Protein AF-A0A9Q3CQN3-F1 (afdb_monomer)

InterPro domains:
  IPR041588 Integrase zinc-binding domain [PF17921] (78-135)
  IPR052160 Gypsy Retrotransposon Integrase-like [PTHR47266] (70-149)

Structure (mmCIF, N/CA/C/O backbone):
data_AF-A0A9Q3CQN3-F1
#
_entry.id   AF-A0A9Q3CQN3-F1
#
loop_
_atom_site.group_PDB
_atom_site.id
_atom_site.type_symbol
_atom_site.label_atom_id
_atom_site.label_alt_id
_atom_site.label_comp_id
_atom_site.label_asym_id
_atom_site.label_entity_id
_atom_site.label_seq_id
_atom_site.pdbx_PDB_ins_code
_atom_site.Cartn_x
_atom_site.Cartn_y
_atom_site.Cartn_z
_atom_site.occupancy
_atom_site.B_iso_or_equiv
_atom_site.auth_seq_id
_atom_site.auth_comp_id
_atom_site.auth_asym_id
_atom_site.auth_atom_id
_atom_site.pdbx_PDB_model_num
ATOM 1 N N . MET A 1 1 ? 31.060 27.898 22.778 1.00 37.72 1 MET A N 1
ATOM 2 C CA . MET A 1 1 ? 30.814 26.519 22.301 1.00 37.72 1 MET A CA 1
ATOM 3 C C . MET A 1 1 ? 29.366 26.209 22.622 1.00 37.72 1 MET A C 1
ATOM 5 O O . MET A 1 1 ? 29.050 26.026 23.788 1.00 37.72 1 MET A O 1
ATOM 9 N N . ASN A 1 2 ? 28.476 26.356 21.642 1.00 32.03 2 ASN A N 1
ATOM 10 C CA . ASN A 1 2 ? 27.035 26.433 21.866 1.00 32.03 2 ASN A CA 1
ATOM 11 C C . ASN A 1 2 ? 26.307 25.407 20.994 1.00 32.03 2 ASN A C 1
ATOM 13 O O . ASN A 1 2 ? 26.670 25.286 19.828 1.00 32.03 2 ASN A O 1
ATOM 17 N N . HIS A 1 3 ? 25.281 24.777 21.581 1.00 31.64 3 HIS A N 1
ATOM 18 C CA . HIS A 1 3 ? 24.216 23.974 20.963 1.00 31.64 3 HIS A CA 1
ATOM 19 C C . HIS A 1 3 ? 24.696 22.765 20.117 1.00 31.64 3 HIS A C 1
ATOM 21 O O . HIS A 1 3 ? 25.446 22.903 19.169 1.00 31.64 3 HIS A O 1
ATOM 27 N N . GLN A 1 4 ? 24.288 21.517 20.344 1.00 35.09 4 GLN A N 1
ATOM 28 C CA . GLN A 1 4 ? 22.949 21.030 20.662 1.00 35.09 4 GLN A CA 1
ATOM 29 C C . GLN A 1 4 ? 23.055 19.680 21.393 1.00 35.09 4 GLN A C 1
ATOM 31 O O . GLN A 1 4 ? 23.657 18.731 20.894 1.00 35.09 4 GLN A O 1
ATOM 36 N N . GLN A 1 5 ? 22.430 19.587 22.564 1.00 36.00 5 GLN A N 1
ATOM 37 C CA . GLN A 1 5 ? 21.907 18.325 23.076 1.00 36.00 5 GLN A CA 1
ATOM 38 C C . GLN A 1 5 ? 20.483 18.127 22.532 1.00 36.00 5 GLN A C 1
ATOM 40 O O . GLN A 1 5 ? 19.799 19.092 22.192 1.00 36.00 5 GLN A O 1
ATOM 45 N N . ILE A 1 6 ? 20.023 16.878 22.634 1.00 37.03 6 ILE A N 1
ATOM 46 C CA . ILE A 1 6 ? 18.627 16.417 22.601 1.00 37.03 6 ILE A CA 1
ATOM 47 C C . ILE A 1 6 ? 18.106 16.011 21.212 1.00 37.03 6 ILE A C 1
ATOM 49 O O . ILE A 1 6 ? 17.284 16.679 20.600 1.00 37.03 6 ILE A O 1
ATOM 53 N N . ILE A 1 7 ? 18.466 14.794 20.799 1.00 29.81 7 ILE A N 1
ATOM 54 C CA . ILE A 1 7 ? 17.477 13.884 20.210 1.00 29.81 7 ILE A CA 1
ATOM 55 C C . ILE A 1 7 ? 17.470 12.653 21.111 1.00 29.81 7 ILE A C 1
ATOM 57 O O . ILE A 1 7 ? 18.452 11.909 21.172 1.00 29.81 7 ILE A O 1
ATOM 61 N N . LYS A 1 8 ? 16.400 12.502 21.899 1.00 31.19 8 LYS A N 1
ATOM 62 C CA . LYS A 1 8 ? 16.195 11.325 22.747 1.00 31.19 8 LYS A CA 1
ATOM 63 C C . LYS A 1 8 ? 16.151 10.092 21.844 1.00 31.19 8 LYS A C 1
ATOM 65 O O . LYS A 1 8 ? 15.406 10.049 20.872 1.00 31.19 8 LYS A O 1
ATOM 70 N N . LYS A 1 9 ? 17.008 9.132 22.182 1.00 33.44 9 LYS A N 1
ATOM 71 C CA . LYS A 1 9 ? 17.310 7.884 21.473 1.00 33.44 9 LYS A CA 1
ATOM 72 C C . LYS A 1 9 ? 16.230 6.806 21.613 1.00 33.44 9 LYS A C 1
ATOM 74 O O . LYS A 1 9 ? 16.431 5.707 21.109 1.00 33.44 9 LYS A O 1
ATOM 79 N N . ASP A 1 10 ? 15.096 7.123 22.226 1.00 34.28 10 ASP A N 1
ATOM 80 C CA . ASP A 1 10 ? 14.091 6.137 22.591 1.00 34.28 10 ASP A CA 1
ATOM 81 C C . ASP A 1 10 ? 12.755 6.452 21.906 1.00 34.28 10 ASP A C 1
ATOM 83 O O . ASP A 1 10 ? 12.204 7.542 22.039 1.00 34.28 10 ASP A O 1
ATOM 87 N N . GLU A 1 11 ? 12.260 5.449 21.177 1.00 29.80 11 GLU A N 1
ATOM 88 C CA . 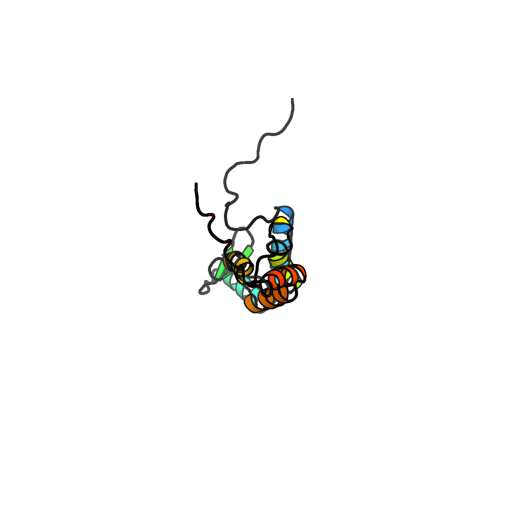GLU A 1 11 ? 10.872 5.275 20.719 1.00 29.80 11 GLU A CA 1
ATOM 89 C C . GLU A 1 11 ? 10.420 5.861 19.378 1.00 29.80 11 GLU A C 1
ATOM 91 O O . GLU A 1 11 ? 9.233 5.817 19.050 1.00 29.80 11 GLU A O 1
ATOM 96 N N . ILE A 1 12 ? 11.341 6.197 18.476 1.00 37.00 12 ILE A N 1
ATOM 97 C CA . ILE A 1 12 ? 11.030 5.893 17.073 1.00 37.00 12 ILE A CA 1
ATOM 98 C C . ILE A 1 12 ? 11.094 4.370 16.993 1.00 37.00 12 ILE A C 1
ATOM 100 O O . ILE A 1 12 ? 12.189 3.811 16.978 1.00 37.00 12 ILE A O 1
ATOM 104 N N . LYS A 1 13 ? 9.936 3.696 17.014 1.00 34.47 13 LYS A N 1
ATOM 105 C CA . LYS A 1 13 ? 9.782 2.271 16.678 1.00 34.47 13 LYS A CA 1
ATOM 106 C C . LYS A 1 13 ? 10.411 2.024 15.307 1.00 34.47 13 LYS A C 1
ATOM 108 O O . LYS A 1 13 ? 9.759 2.050 14.264 1.00 34.47 13 LYS A O 1
ATOM 113 N N . ALA A 1 14 ? 11.717 1.819 15.327 1.00 34.31 14 ALA A N 1
ATOM 114 C CA . ALA A 1 14 ? 12.495 1.300 14.238 1.00 34.31 14 ALA A CA 1
ATOM 115 C C . ALA A 1 14 ? 11.853 -0.028 13.824 1.00 34.31 14 ALA A C 1
ATOM 117 O O . ALA A 1 14 ? 11.499 -0.841 14.675 1.00 34.31 14 ALA A O 1
ATOM 118 N N . SER A 1 15 ? 11.740 -0.253 12.513 1.00 39.88 15 SER A N 1
ATOM 119 C CA . SER A 1 15 ? 11.378 -1.544 11.903 1.00 39.88 15 SER A CA 1
ATOM 120 C C . SER A 1 15 ? 9.899 -1.820 11.572 1.00 39.88 15 SER A C 1
ATOM 122 O O . SER A 1 15 ? 9.431 -2.951 11.705 1.00 39.88 15 SER A O 1
ATOM 124 N N . LYS A 1 16 ? 9.168 -0.841 11.017 1.00 44.62 16 LYS A N 1
ATOM 125 C CA . LYS A 1 16 ? 7.982 -1.143 10.175 1.00 44.62 16 LYS A CA 1
ATOM 126 C C . LYS A 1 16 ? 7.829 -0.320 8.893 1.00 44.62 16 LYS A C 1
ATOM 128 O O . LYS A 1 16 ? 6.936 -0.601 8.122 1.00 44.62 16 LYS A O 1
ATOM 133 N N . PHE A 1 17 ? 8.690 0.657 8.624 1.00 46.50 17 PHE A N 1
ATOM 134 C CA . PHE A 1 17 ? 8.647 1.416 7.375 1.00 46.50 17 PHE A CA 1
ATOM 135 C C . PHE A 1 17 ? 10.006 1.312 6.699 1.00 46.50 17 PHE A C 1
ATOM 137 O O . PHE A 1 17 ? 11.007 1.806 7.218 1.00 46.50 17 PHE A O 1
ATOM 144 N N . PHE A 1 18 ? 10.062 0.613 5.568 1.00 44.31 18 PHE A N 1
ATOM 145 C CA . PHE A 1 18 ? 11.265 0.502 4.749 1.00 44.31 18 PHE A CA 1
ATOM 146 C C . PHE A 1 18 ? 11.655 1.898 4.229 1.00 44.31 18 PHE A C 1
ATOM 148 O O . PHE A 1 18 ? 11.127 2.368 3.229 1.00 44.31 18 PHE A O 1
ATOM 155 N N . VAL A 1 19 ? 12.528 2.573 4.983 1.00 41.16 19 VAL A N 1
ATOM 156 C CA . VAL A 1 19 ? 13.256 3.814 4.668 1.00 41.16 19 VAL A CA 1
ATOM 157 C C . VAL A 1 19 ? 12.446 4.807 3.830 1.00 41.16 19 VAL A C 1
ATOM 159 O O . VAL A 1 19 ? 12.706 5.053 2.652 1.00 41.16 19 VAL A O 1
ATOM 162 N N . VAL A 1 20 ? 11.470 5.436 4.474 1.00 43.59 20 VAL A N 1
ATOM 163 C CA . VAL A 1 20 ? 10.900 6.687 3.983 1.00 43.59 20 VAL A CA 1
ATOM 164 C C . VAL A 1 20 ? 11.570 7.791 4.797 1.00 43.59 20 VAL A C 1
ATOM 166 O O . VAL A 1 20 ? 11.482 7.788 6.019 1.00 43.59 20 VAL A O 1
ATOM 169 N N . ASN A 1 21 ? 12.295 8.701 4.136 1.00 48.56 21 ASN A N 1
ATOM 170 C CA . ASN A 1 21 ? 12.714 9.969 4.744 1.00 48.56 21 ASN A CA 1
ATOM 171 C C . ASN A 1 21 ? 11.521 10.569 5.529 1.00 48.56 21 ASN A C 1
ATOM 173 O O . ASN A 1 21 ? 10.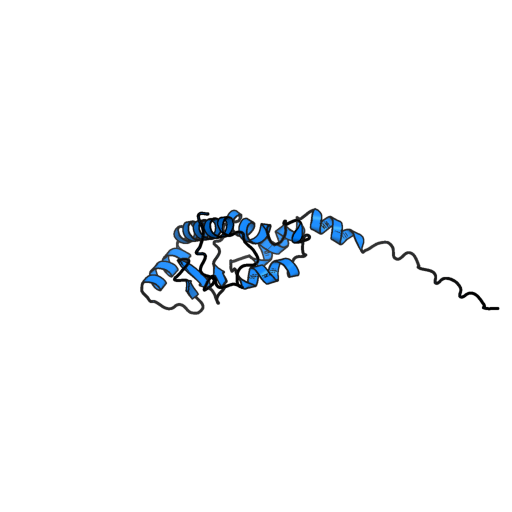396 10.545 5.020 1.00 48.56 21 ASN A O 1
ATOM 177 N N . VAL A 1 22 ? 11.770 11.059 6.749 1.00 48.94 22 VAL A N 1
ATOM 178 C CA . VAL A 1 22 ? 10.744 11.507 7.712 1.00 48.94 22 VAL A CA 1
ATOM 179 C C . VAL A 1 22 ? 9.784 12.534 7.095 1.00 48.94 22 VAL A C 1
ATOM 181 O O . VAL A 1 22 ? 8.572 12.422 7.283 1.00 48.94 22 VAL A O 1
ATOM 184 N N . ASP A 1 23 ? 10.285 13.440 6.251 1.00 51.56 23 ASP A N 1
ATOM 185 C CA . ASP A 1 23 ? 9.481 14.476 5.585 1.00 51.56 23 ASP A CA 1
ATOM 186 C C . ASP A 1 23 ? 8.498 13.874 4.571 1.00 51.56 23 ASP A C 1
ATOM 188 O O . ASP A 1 23 ? 7.369 14.330 4.393 1.00 51.56 23 ASP A O 1
ATOM 192 N N . SER A 1 24 ? 8.898 12.783 3.919 1.00 64.94 24 SER A N 1
ATOM 193 C CA . SER A 1 24 ? 8.062 12.071 2.955 1.00 64.94 24 SER A CA 1
ATOM 194 C C . SER A 1 24 ? 7.050 11.138 3.617 1.00 64.94 24 SER A C 1
ATOM 196 O O . SER A 1 24 ? 6.040 10.829 2.985 1.00 64.94 24 SER A O 1
ATOM 198 N N . PHE A 1 25 ? 7.300 10.685 4.848 1.00 67.25 25 PHE A N 1
ATOM 199 C CA . PHE A 1 25 ? 6.357 9.848 5.586 1.00 67.25 25 PHE A CA 1
ATOM 200 C C . PHE A 1 25 ? 5.185 10.674 6.118 1.00 67.25 25 PHE A C 1
ATOM 202 O O . PHE A 1 25 ? 4.037 10.327 5.852 1.00 67.25 25 PHE A O 1
ATOM 209 N N . SER A 1 26 ? 5.458 11.814 6.758 1.00 70.12 26 SER A N 1
ATOM 210 C CA . SER A 1 26 ? 4.414 12.722 7.256 1.00 70.12 26 SER A CA 1
ATOM 211 C C . SER A 1 26 ? 3.473 13.179 6.136 1.00 70.12 26 SER A C 1
ATOM 213 O O . SER A 1 26 ? 2.254 13.157 6.292 1.00 70.12 26 SER A O 1
ATOM 215 N N . ASN A 1 27 ? 4.018 13.499 4.958 1.00 80.50 27 ASN A N 1
ATOM 216 C CA . ASN A 1 27 ? 3.216 13.872 3.789 1.00 80.50 27 ASN A CA 1
ATOM 217 C C . ASN A 1 27 ? 2.322 12.729 3.280 1.00 80.50 27 ASN A C 1
ATOM 219 O O . ASN A 1 27 ? 1.173 12.965 2.892 1.00 80.50 27 ASN A O 1
ATOM 223 N N . LEU A 1 28 ? 2.826 11.492 3.299 1.00 81.12 28 LEU A N 1
ATOM 224 C CA . LEU A 1 28 ? 2.055 10.311 2.920 1.00 81.12 28 LEU A CA 1
ATOM 225 C C . LEU A 1 28 ? 0.918 10.050 3.914 1.00 81.12 28 LEU A C 1
ATOM 227 O O . LEU A 1 28 ? -0.222 9.873 3.492 1.00 81.12 28 LEU A O 1
ATO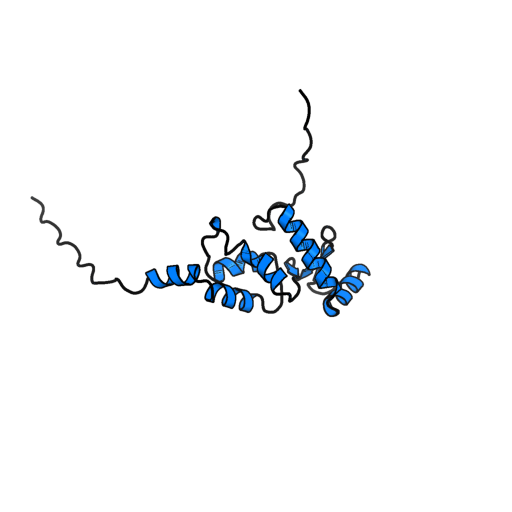M 231 N N . VAL A 1 29 ? 1.208 10.082 5.217 1.00 82.56 29 VAL A N 1
ATOM 232 C CA . VAL A 1 29 ? 0.210 9.900 6.284 1.00 82.56 29 VAL A CA 1
ATOM 233 C C . VAL A 1 29 ? -0.897 10.945 6.168 1.00 82.56 29 VAL A C 1
ATOM 235 O O . VAL A 1 29 ? -2.067 10.578 6.107 1.00 82.56 29 VAL A O 1
ATOM 238 N N . ASN A 1 30 ? -0.539 12.224 6.025 1.00 82.75 30 ASN A N 1
ATOM 239 C CA . ASN A 1 30 ? -1.509 13.310 5.861 1.00 82.75 30 ASN A CA 1
ATOM 240 C C . ASN A 1 30 ? -2.396 13.111 4.620 1.00 82.75 30 ASN A C 1
ATOM 242 O O . ASN A 1 30 ? -3.603 13.355 4.662 1.00 82.75 30 ASN A O 1
ATOM 246 N N . SER A 1 31 ? -1.809 12.647 3.511 1.00 84.88 31 SER A N 1
ATOM 247 C CA . SER A 1 31 ? -2.550 12.371 2.273 1.00 84.88 31 SER A CA 1
ATOM 248 C C . SER A 1 31 ? -3.520 11.203 2.446 1.00 84.88 31 SER A C 1
ATOM 250 O O . SER A 1 31 ? -4.681 11.310 2.053 1.00 84.88 31 SER A O 1
ATOM 252 N N . ILE A 1 32 ? -3.070 10.117 3.084 1.00 86.38 32 ILE A N 1
ATOM 253 C CA . ILE A 1 32 ? -3.905 8.953 3.397 1.00 86.38 32 ILE A CA 1
ATOM 254 C C . ILE A 1 32 ? -5.062 9.369 4.300 1.00 86.38 32 ILE A C 1
ATOM 256 O O . ILE A 1 32 ? -6.208 9.113 3.950 1.00 86.38 32 ILE A O 1
ATOM 260 N N . GLN A 1 33 ? -4.792 10.051 5.414 1.00 85.75 33 GLN A N 1
ATOM 261 C CA . GLN A 1 33 ? -5.833 10.523 6.329 1.00 85.75 33 GLN A CA 1
ATOM 262 C C . GLN A 1 33 ? -6.878 11.360 5.589 1.00 85.75 33 GLN A C 1
ATOM 264 O O . GLN A 1 33 ? -8.071 11.062 5.652 1.00 85.75 33 GLN A O 1
ATOM 269 N N . LYS A 1 34 ? -6.435 12.381 4.846 1.00 85.62 34 LYS A N 1
ATOM 270 C CA . LYS A 1 34 ? -7.325 13.287 4.113 1.00 85.62 34 LYS A CA 1
ATOM 271 C C . LYS A 1 34 ? -8.240 12.541 3.145 1.00 85.62 34 LYS A C 1
ATOM 273 O O . LYS A 1 34 ? -9.428 12.853 3.078 1.00 85.62 34 LYS A O 1
ATOM 278 N N . GLU A 1 35 ? -7.706 11.574 2.404 1.00 86.38 35 GLU A N 1
ATOM 279 C CA . GLU A 1 35 ? -8.500 10.788 1.460 1.00 86.38 35 GLU A CA 1
ATOM 280 C C . GLU A 1 35 ? -9.405 9.772 2.168 1.00 86.38 35 GLU A C 1
ATOM 282 O O . GLU A 1 35 ? -10.579 9.671 1.818 1.00 86.38 35 GLU A O 1
ATOM 287 N N . LEU A 1 36 ? -8.941 9.088 3.220 1.00 84.69 36 LEU A N 1
ATOM 288 C CA . LEU A 1 36 ? -9.784 8.176 4.007 1.00 84.69 36 LEU A CA 1
ATOM 289 C C . LEU A 1 36 ? -11.030 8.880 4.567 1.00 84.69 36 LEU A C 1
ATOM 291 O O . LEU A 1 36 ? -12.111 8.296 4.567 1.00 84.69 36 LEU A O 1
ATOM 295 N N . TRP A 1 37 ? -10.915 10.148 4.972 1.00 77.38 37 TRP A N 1
ATOM 296 C CA . TRP A 1 37 ? -12.056 10.947 5.437 1.00 77.38 37 TRP A CA 1
ATOM 297 C C . TRP A 1 37 ? -13.091 11.271 4.350 1.00 77.38 37 TRP A C 1
ATOM 299 O O . TRP A 1 37 ? -14.248 11.554 4.677 1.00 77.38 37 TRP A O 1
ATOM 309 N N . ARG A 1 38 ? -12.708 11.236 3.068 1.00 80.81 38 ARG A N 1
ATOM 310 C CA . ARG A 1 38 ? -13.615 11.507 1.939 1.00 80.81 38 ARG A CA 1
ATOM 311 C C . ARG A 1 38 ? -14.457 10.299 1.555 1.00 80.81 38 ARG A C 1
ATOM 313 O O . ARG A 1 38 ? -15.602 10.459 1.142 1.00 80.81 38 ARG A O 1
ATOM 320 N N . TYR A 1 39 ? -13.901 9.103 1.692 1.00 80.75 39 TYR A N 1
ATOM 321 C CA . TYR A 1 39 ? -14.574 7.861 1.337 1.00 80.75 39 TYR A CA 1
ATOM 322 C C . TYR A 1 39 ? -15.547 7.430 2.446 1.00 80.75 39 TYR A C 1
ATOM 324 O O . TYR A 1 39 ? -15.159 7.196 3.593 1.00 80.75 39 TYR A O 1
ATOM 332 N N . SER A 1 40 ? -16.833 7.310 2.104 1.00 78.38 40 SER A N 1
ATOM 333 C CA . SER A 1 40 ? -17.919 7.051 3.062 1.00 78.38 40 SER A CA 1
ATOM 334 C C . SER A 1 40 ? -17.738 5.758 3.864 1.00 78.38 40 SER A C 1
ATOM 336 O O . SER A 1 40 ? -18.022 5.743 5.060 1.00 78.38 40 SER A O 1
ATOM 338 N N . ASN A 1 41 ? -17.207 4.707 3.235 1.00 83.00 41 ASN A N 1
ATOM 339 C CA . ASN A 1 41 ? -16.945 3.406 3.854 1.00 83.00 41 ASN A CA 1
ATOM 340 C C . ASN A 1 41 ? -15.848 3.458 4.930 1.00 83.00 41 ASN A C 1
ATOM 342 O O . ASN A 1 41 ? -15.949 2.765 5.937 1.00 83.00 41 ASN A O 1
ATOM 346 N N . TYR A 1 42 ? -14.804 4.270 4.747 1.00 82.81 42 TYR A N 1
ATOM 347 C CA . TYR A 1 42 ? -13.746 4.419 5.753 1.00 82.81 42 TYR A CA 1
ATOM 348 C C . TYR A 1 42 ? -14.155 5.398 6.850 1.00 82.81 42 TYR A C 1
ATOM 350 O O . TYR A 1 42 ? -13.836 5.184 8.018 1.00 82.81 42 TYR A O 1
ATOM 358 N N . ARG A 1 43 ? -14.932 6.430 6.504 1.00 82.06 43 ARG A N 1
ATOM 359 C CA . ARG A 1 43 ? -15.468 7.389 7.474 1.00 82.06 43 ARG A CA 1
ATOM 360 C C . ARG A 1 43 ? -16.365 6.725 8.521 1.00 82.06 43 ARG A C 1
ATOM 362 O O . ARG A 1 43 ? -16.237 7.054 9.699 1.00 82.06 43 ARG A O 1
ATOM 369 N N . SER A 1 44 ? -17.240 5.796 8.128 1.00 84.38 44 SER A N 1
ATOM 370 C CA . SER A 1 44 ? -18.069 5.049 9.087 1.00 84.38 44 SER A CA 1
ATOM 371 C C . SER A 1 44 ? -17.216 4.204 10.035 1.00 84.38 44 SER A C 1
ATOM 373 O O . SER A 1 44 ? -17.432 4.244 11.243 1.00 84.38 44 SER A O 1
ATOM 375 N N . ILE A 1 45 ? -16.191 3.524 9.506 1.00 85.50 45 ILE A N 1
ATOM 376 C CA . ILE A 1 45 ? -15.250 2.723 10.303 1.00 85.50 45 ILE A CA 1
ATOM 377 C C . ILE A 1 45 ? -14.496 3.609 11.304 1.00 85.50 45 ILE A C 1
ATOM 379 O O . ILE A 1 45 ? -14.440 3.275 12.483 1.00 85.50 45 ILE A O 1
ATOM 383 N N . LEU A 1 46 ? -13.977 4.765 10.876 1.00 82.56 46 LEU A N 1
ATOM 384 C CA . LEU A 1 46 ? -13.292 5.720 11.759 1.00 82.56 46 LEU A CA 1
ATOM 385 C C . LEU A 1 46 ? -14.193 6.215 12.894 1.00 82.56 46 LEU A C 1
ATOM 387 O O . LEU A 1 46 ? -13.760 6.287 14.042 1.00 82.56 46 LEU A O 1
ATOM 391 N N . GLN A 1 47 ? -15.447 6.551 12.584 1.00 84.69 47 GLN A N 1
ATOM 392 C CA . GLN A 1 47 ? -16.407 7.013 13.586 1.00 84.69 47 GLN A CA 1
ATOM 393 C C . GLN A 1 47 ? -16.759 5.922 14.594 1.00 84.69 47 GLN A C 1
ATOM 395 O O . GLN A 1 47 ? -16.879 6.204 15.785 1.00 84.69 47 GLN A O 1
ATOM 400 N N . ASP A 1 48 ? -16.941 4.693 14.127 1.00 87.69 48 ASP A N 1
ATOM 401 C CA . ASP A 1 48 ? -17.277 3.566 14.986 1.00 87.69 48 ASP A CA 1
ATOM 402 C C . ASP A 1 48 ? -16.083 3.146 15.859 1.00 87.69 48 ASP A C 1
ATOM 404 O O . ASP A 1 48 ? -16.255 2.977 17.068 1.00 87.69 48 ASP A O 1
ATOM 408 N N . LEU A 1 49 ? -14.869 3.092 15.296 1.00 84.88 49 LEU A N 1
ATOM 409 C CA . LEU A 1 49 ? -13.630 2.869 16.053 1.00 84.88 49 LEU A CA 1
ATOM 410 C C . LEU A 1 49 ? -13.413 3.967 17.106 1.00 84.88 49 LEU A C 1
ATOM 412 O O . LEU A 1 49 ? -13.084 3.668 18.251 1.00 84.88 49 LEU A O 1
ATOM 416 N N . GLY A 1 50 ? -13.668 5.234 16.758 1.00 80.44 50 GLY A N 1
ATOM 417 C CA . GLY A 1 50 ? -13.574 6.363 17.691 1.00 80.44 50 GLY A CA 1
ATOM 418 C C . GLY A 1 50 ? -14.597 6.320 18.833 1.00 80.44 50 GLY A C 1
ATOM 419 O O . GLY A 1 50 ? -14.354 6.878 19.899 1.00 80.44 50 GLY A O 1
ATOM 420 N N . LYS A 1 51 ? -15.722 5.621 18.644 1.00 84.75 51 LYS A N 1
ATOM 421 C CA . LYS A 1 51 ? -16.731 5.360 19.687 1.00 84.75 51 LYS A CA 1
ATOM 422 C C . LYS A 1 51 ? -16.424 4.110 20.521 1.00 84.75 51 LYS A C 1
ATOM 424 O O . LYS A 1 51 ? -17.249 3.715 21.339 1.00 84.75 51 LYS A O 1
ATOM 429 N N . GLY A 1 52 ? -15.273 3.473 20.303 1.00 79.12 52 GLY A N 1
ATOM 430 C CA . GLY A 1 52 ? -14.866 2.262 21.011 1.00 79.12 52 GLY A CA 1
ATOM 431 C C . GLY A 1 52 ? -15.510 0.978 20.486 1.00 79.12 52 GLY A C 1
ATOM 432 O O . GLY A 1 52 ? -15.399 -0.060 21.137 1.00 79.12 52 GLY A O 1
ATOM 433 N N . LYS A 1 53 ? -16.173 1.004 19.319 1.00 82.75 53 LYS A N 1
ATOM 434 C CA . LYS A 1 53 ? -16.613 -0.241 18.677 1.00 82.75 53 LYS A CA 1
ATOM 435 C C . LYS A 1 53 ? -15.398 -0.967 18.117 1.00 82.75 53 LYS A C 1
ATOM 437 O O . LYS A 1 53 ? -14.586 -0.381 17.407 1.00 82.75 53 LYS A O 1
ATOM 442 N N . SER A 1 54 ? -15.299 -2.256 18.414 1.00 77.31 54 SER A N 1
ATOM 443 C CA . SER A 1 54 ? -14.287 -3.128 17.829 1.00 77.31 54 SER A CA 1
ATOM 444 C C . SER A 1 54 ? -14.821 -3.751 16.542 1.00 77.31 54 SER A C 1
ATOM 446 O O . SER A 1 54 ? -15.966 -4.200 16.487 1.00 77.31 54 SER A O 1
ATOM 448 N N . PHE A 1 55 ? -13.980 -3.783 15.515 1.00 82.31 55 PHE A N 1
ATOM 449 C CA . PHE A 1 55 ? -14.230 -4.503 14.276 1.00 82.31 55 PHE A CA 1
ATOM 450 C C . PHE A 1 55 ? -13.230 -5.644 14.175 1.00 82.31 55 PHE A C 1
ATOM 452 O O . PHE A 1 55 ? -12.056 -5.483 14.507 1.00 82.31 55 PHE A O 1
ATOM 459 N N . GLN A 1 56 ? -13.682 -6.792 13.680 1.00 81.94 56 GLN A N 1
ATOM 460 C CA . GLN A 1 56 ? -12.787 -7.909 13.417 1.00 81.94 56 GLN A CA 1
ATOM 461 C C . GLN A 1 56 ? -11.714 -7.474 12.409 1.00 81.94 56 GLN A C 1
ATOM 463 O O . GLN A 1 56 ? -12.038 -6.914 11.365 1.00 81.94 56 GLN A O 1
ATOM 468 N N . ASP A 1 57 ? -10.446 -7.705 12.748 1.00 87.31 57 ASP A N 1
ATOM 469 C CA . ASP A 1 57 ? -9.248 -7.367 11.965 1.00 87.31 57 ASP A CA 1
ATOM 470 C C . ASP A 1 57 ? -8.925 -5.871 11.768 1.00 87.31 57 ASP A C 1
ATOM 472 O O . ASP A 1 57 ? -7.826 -5.575 11.291 1.00 87.31 57 ASP A O 1
ATOM 476 N N . TYR A 1 58 ? -9.803 -4.934 12.147 1.00 88.06 58 TYR A N 1
ATOM 477 C CA . TYR A 1 58 ? -9.536 -3.494 12.033 1.00 88.06 58 TYR A CA 1
ATOM 478 C C . TYR A 1 58 ? -9.173 -2.859 13.374 1.00 88.06 58 TYR A C 1
ATOM 480 O O . TYR A 1 58 ? -9.813 -3.102 14.398 1.00 88.06 58 TYR A O 1
ATOM 488 N N . SER A 1 59 ? -8.185 -1.970 13.352 1.00 88.50 59 SER A N 1
ATOM 489 C CA . SER A 1 59 ? -7.798 -1.155 14.503 1.00 88.50 59 SER A CA 1
ATOM 490 C C . SER A 1 59 ? -7.470 0.276 14.080 1.00 88.50 59 SER A C 1
ATOM 492 O O . SER A 1 59 ? -7.268 0.566 12.901 1.00 88.50 59 SER A O 1
ATOM 494 N N . LEU A 1 60 ? -7.469 1.195 15.045 1.00 87.12 60 LEU A N 1
ATOM 495 C CA . LEU A 1 60 ? -7.041 2.575 14.846 1.00 87.12 60 LEU A CA 1
ATOM 496 C C . LEU A 1 60 ? -5.665 2.746 15.485 1.00 87.12 60 LEU A C 1
ATOM 498 O O . LEU A 1 60 ? -5.500 2.451 16.669 1.00 87.12 60 LEU A O 1
ATOM 502 N N . ASP A 1 61 ? -4.688 3.230 14.723 1.00 84.75 61 ASP A N 1
ATOM 503 C CA . ASP A 1 61 ? -3.404 3.611 15.300 1.00 84.75 61 ASP A CA 1
ATOM 504 C C . ASP A 1 61 ? -3.541 4.949 16.032 1.00 84.75 61 ASP A C 1
ATOM 506 O O . ASP A 1 61 ? -3.770 5.984 15.410 1.00 84.75 61 ASP A O 1
ATOM 510 N N . SER A 1 62 ? -3.380 4.946 17.354 1.00 77.88 62 SER A N 1
ATOM 511 C CA . SER A 1 62 ? -3.546 6.149 18.177 1.00 77.88 62 SER A CA 1
ATOM 512 C C . SER A 1 62 ? -2.531 7.249 17.852 1.00 77.88 62 SER A C 1
ATOM 514 O O . SER A 1 62 ? -2.828 8.425 18.047 1.00 77.88 62 SER A O 1
ATOM 516 N N . SER A 1 63 ? -1.339 6.889 17.360 1.00 80.19 63 SER A N 1
ATOM 517 C CA . SER A 1 63 ? -0.270 7.849 17.058 1.00 80.19 63 SER A CA 1
ATOM 518 C C . SER A 1 63 ? -0.461 8.535 15.707 1.00 80.19 63 SER A C 1
ATOM 520 O O . SER A 1 63 ? -0.328 9.754 15.616 1.00 80.19 63 SER A O 1
ATOM 522 N N . SER A 1 64 ? -0.773 7.772 14.658 1.00 75.69 64 SER A N 1
ATOM 523 C CA . SER A 1 64 ? -0.947 8.301 13.300 1.00 75.69 64 SER A CA 1
ATOM 524 C C . SER A 1 64 ? -2.404 8.524 12.897 1.00 75.69 64 SER A C 1
ATOM 526 O O . SER A 1 64 ? -2.646 9.013 11.801 1.00 75.69 64 SER A O 1
ATOM 528 N N . GLN A 1 65 ? -3.382 8.171 13.737 1.00 81.06 65 GLN A N 1
ATOM 529 C CA . GLN A 1 65 ? -4.821 8.192 13.421 1.00 81.06 65 GLN A CA 1
ATOM 530 C C . GLN A 1 65 ? -5.172 7.473 12.104 1.00 81.06 65 GLN A C 1
ATOM 532 O O . GLN A 1 65 ? -6.118 7.842 11.406 1.00 81.06 65 GLN A O 1
ATOM 537 N N . LEU A 1 66 ? -4.391 6.456 11.737 1.00 85.12 66 LEU A N 1
ATOM 538 C CA . LEU A 1 66 ? -4.612 5.649 10.543 1.00 85.12 66 LEU A CA 1
ATOM 539 C C . LEU A 1 66 ? -5.417 4.396 10.876 1.00 85.12 66 LEU A C 1
ATOM 541 O O . LEU A 1 66 ? -5.262 3.801 11.942 1.00 85.12 66 LEU A O 1
ATOM 545 N N . ILE A 1 67 ? -6.246 3.968 9.924 1.00 88.56 67 ILE A N 1
ATOM 546 C CA . ILE A 1 67 ? -6.917 2.670 9.992 1.00 88.56 67 ILE A CA 1
ATOM 547 C C . ILE A 1 67 ? -5.890 1.590 9.659 1.00 88.56 67 ILE A C 1
ATOM 549 O O . ILE A 1 67 ? -5.222 1.655 8.621 1.00 88.56 67 ILE A O 1
ATOM 553 N N . LEU A 1 68 ? -5.811 0.576 10.509 1.00 89.75 68 LEU A N 1
ATOM 554 C CA . LEU A 1 68 ? -5.051 -0.636 10.266 1.00 89.75 68 LEU A CA 1
ATOM 555 C C . LEU A 1 68 ? -6.005 -1.796 9.981 1.00 89.75 68 LEU A C 1
ATOM 557 O O . LEU A 1 68 ? -7.060 -1.907 10.602 1.00 89.75 68 LEU A O 1
ATOM 561 N N . PHE A 1 69 ? -5.612 -2.673 9.065 1.00 89.50 69 PHE A N 1
ATOM 562 C CA . PHE A 1 69 ? -6.239 -3.968 8.822 1.00 89.50 69 PHE A CA 1
ATOM 563 C C . PHE A 1 69 ? -5.176 -5.051 8.997 1.00 89.50 69 PHE A C 1
ATOM 565 O O . PHE A 1 69 ? -4.193 -5.057 8.257 1.00 89.50 69 PHE A O 1
ATOM 572 N N . LYS A 1 70 ? -5.328 -5.946 9.979 1.00 88.94 70 LYS A N 1
ATOM 573 C CA . LYS A 1 70 ? -4.320 -6.978 10.316 1.00 88.94 70 LYS A CA 1
ATOM 574 C C . LYS A 1 70 ? -2.902 -6.400 10.457 1.00 88.94 70 LYS A C 1
ATOM 576 O O . LYS A 1 70 ? -1.954 -6.915 9.869 1.00 88.94 70 LYS A O 1
ATOM 581 N N . ASP A 1 71 ? -2.781 -5.292 11.190 1.00 87.06 71 ASP A N 1
ATOM 582 C CA . ASP A 1 71 ? -1.545 -4.516 11.395 1.00 87.06 71 ASP A CA 1
ATOM 583 C C . ASP A 1 71 ? -0.944 -3.838 10.146 1.00 87.06 71 ASP A C 1
ATOM 585 O O . ASP A 1 71 ? 0.191 -3.356 10.202 1.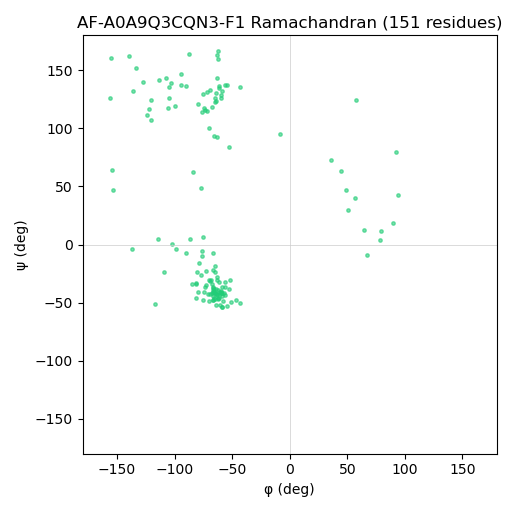00 87.06 71 ASP A O 1
ATOM 589 N N . GLN A 1 72 ? -1.690 -3.769 9.039 1.00 89.19 72 GLN A N 1
ATOM 590 C CA . GLN A 1 72 ? -1.295 -3.099 7.794 1.00 89.19 72 GLN A CA 1
ATOM 591 C C . GLN A 1 72 ? -2.039 -1.775 7.644 1.00 89.19 72 GLN A C 1
ATOM 593 O O . GLN A 1 72 ? -3.255 -1.728 7.825 1.00 89.19 72 GLN A O 1
ATOM 598 N N . VAL A 1 73 ? -1.343 -0.709 7.254 1.00 90.25 73 VAL A N 1
ATOM 599 C CA . VAL A 1 73 ? -1.965 0.594 6.991 1.00 90.25 73 VAL A CA 1
ATOM 600 C C . VAL A 1 73 ? -2.914 0.482 5.804 1.00 90.25 73 VAL A C 1
ATOM 602 O O . VAL A 1 73 ? -2.505 0.123 4.696 1.00 90.25 73 VAL A O 1
ATOM 605 N N . VAL A 1 74 ? -4.180 0.826 6.020 1.00 90.06 74 VAL A N 1
ATOM 606 C CA . VAL A 1 74 ? -5.171 0.861 4.947 1.00 90.06 74 VAL A CA 1
ATOM 607 C C . VAL A 1 74 ? -4.918 2.086 4.078 1.00 90.06 74 VAL A C 1
ATOM 609 O O . VAL A 1 74 ? -5.014 3.227 4.530 1.00 90.06 74 VAL A O 1
ATOM 612 N N . SER A 1 75 ? -4.602 1.843 2.811 1.00 89.44 75 SER A N 1
ATOM 613 C CA . SER A 1 75 ? -4.471 2.889 1.806 1.00 89.44 75 SER A CA 1
ATOM 614 C C . SER A 1 75 ? -5.796 3.053 1.049 1.00 89.44 75 SER A C 1
ATOM 616 O O . SER A 1 75 ? -6.428 2.051 0.701 1.00 89.44 75 SER A O 1
ATOM 618 N N . PRO A 1 76 ? -6.244 4.292 0.782 1.00 87.00 76 PRO A N 1
ATOM 619 C CA . PRO A 1 76 ? -7.393 4.544 -0.079 1.00 87.00 76 PRO A CA 1
ATOM 620 C C . PRO A 1 76 ? -7.140 4.054 -1.512 1.00 87.00 76 PRO A C 1
ATOM 622 O O . PRO A 1 76 ? -6.001 3.927 -1.971 1.00 87.00 76 PRO A O 1
ATOM 625 N N . ASN A 1 77 ? -8.221 3.844 -2.265 1.00 85.44 77 ASN A N 1
ATOM 626 C CA . ASN A 1 77 ? -8.154 3.480 -3.681 1.00 85.44 77 ASN A CA 1
ATOM 627 C C . ASN A 1 77 ? -7.824 4.687 -4.586 1.00 85.44 77 ASN A C 1
ATOM 629 O O . ASN A 1 77 ? -8.498 4.921 -5.584 1.00 85.44 77 ASN A O 1
ATOM 633 N N . ASP A 1 78 ? -6.796 5.459 -4.226 1.00 87.19 78 ASP A N 1
ATOM 634 C CA . ASP A 1 78 ? -6.277 6.577 -5.015 1.00 87.19 78 ASP A CA 1
ATOM 635 C C . ASP A 1 78 ? -4.941 6.175 -5.677 1.00 87.19 78 ASP A C 1
ATOM 637 O O . ASP A 1 78 ? -3.960 5.913 -4.967 1.00 87.19 78 ASP A O 1
ATOM 641 N N . PRO A 1 79 ? -4.859 6.154 -7.022 1.00 85.38 79 PRO A N 1
ATOM 642 C CA . PRO A 1 79 ? -3.637 5.802 -7.740 1.00 85.38 79 PRO A CA 1
ATOM 643 C C . PRO A 1 79 ? -2.414 6.648 -7.371 1.00 85.38 79 PRO A C 1
ATOM 645 O O . PRO A 1 79 ? -1.300 6.131 -7.395 1.00 85.38 79 PRO A O 1
ATOM 648 N N . LYS A 1 80 ? -2.578 7.928 -7.012 1.00 86.69 80 LYS A N 1
ATOM 649 C CA . LYS A 1 80 ? -1.463 8.809 -6.622 1.00 86.69 80 LYS A CA 1
ATOM 650 C C . LYS A 1 80 ? -0.872 8.385 -5.282 1.00 86.69 80 LYS A C 1
ATOM 652 O O . LYS A 1 80 ? 0.349 8.329 -5.138 1.00 86.69 80 LYS A O 1
ATOM 657 N N . ILE A 1 81 ? -1.730 8.052 -4.318 1.00 87.12 81 ILE A N 1
ATOM 658 C CA . ILE A 1 81 ? -1.300 7.565 -3.002 1.00 87.12 81 ILE A CA 1
ATOM 659 C C . ILE A 1 81 ? -0.634 6.197 -3.153 1.00 87.12 81 ILE A C 1
ATOM 661 O O . ILE A 1 81 ? 0.484 6.006 -2.673 1.00 87.12 81 ILE A O 1
ATOM 665 N N . GLN A 1 82 ? -1.260 5.276 -3.885 1.00 88.88 82 GLN A N 1
ATOM 666 C CA . GLN A 1 82 ? -0.696 3.950 -4.154 1.00 88.88 82 GLN A CA 1
ATOM 667 C C . GLN A 1 82 ? 0.649 4.035 -4.879 1.00 88.88 82 GLN A C 1
ATOM 669 O O . GLN A 1 82 ? 1.593 3.330 -4.514 1.00 88.88 82 GLN A O 1
ATOM 674 N N . LEU A 1 83 ? 0.772 4.945 -5.850 1.00 87.31 83 LEU A N 1
ATOM 675 C CA . LEU A 1 83 ? 2.031 5.200 -6.535 1.00 87.31 83 LEU A CA 1
ATOM 676 C C . LEU A 1 83 ? 3.090 5.708 -5.557 1.00 87.31 83 LEU A C 1
ATOM 678 O O . LEU A 1 83 ? 4.181 5.162 -5.547 1.00 87.31 83 LEU A O 1
ATOM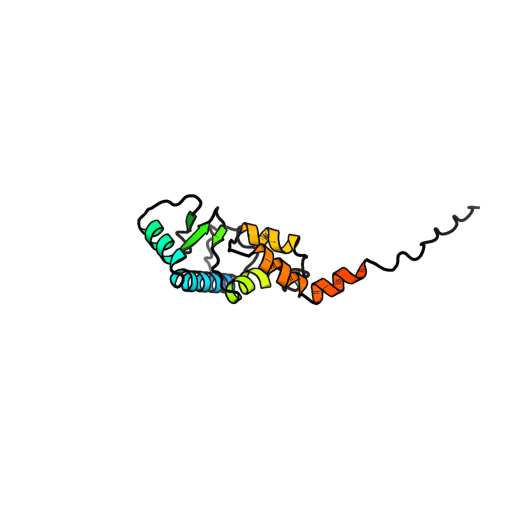 682 N N . SER A 1 84 ? 2.786 6.674 -4.687 1.00 85.69 84 SER A N 1
ATOM 683 C CA . SER A 1 84 ? 3.767 7.175 -3.709 1.00 85.69 84 SER A CA 1
ATOM 684 C C . SER A 1 84 ? 4.262 6.107 -2.720 1.00 85.69 84 SER A C 1
ATOM 686 O O . SER A 1 84 ? 5.432 6.127 -2.334 1.00 85.69 84 SER A O 1
ATOM 688 N N . ILE A 1 85 ? 3.408 5.139 -2.364 1.00 85.62 85 ILE A N 1
ATOM 689 C CA . ILE A 1 85 ? 3.773 3.972 -1.544 1.00 85.62 85 ILE A CA 1
ATOM 690 C C . ILE A 1 85 ? 4.732 3.051 -2.317 1.00 85.62 85 ILE A C 1
ATOM 692 O O . ILE A 1 85 ? 5.701 2.530 -1.765 1.00 85.62 85 ILE A O 1
ATOM 696 N N . PHE A 1 86 ? 4.463 2.852 -3.605 1.00 84.12 86 PHE A N 1
ATOM 697 C CA . PHE A 1 86 ? 5.174 1.913 -4.467 1.00 84.12 86 PHE A CA 1
ATOM 698 C C . PHE A 1 86 ? 6.470 2.474 -5.086 1.00 84.12 86 PHE A C 1
ATOM 700 O O . PHE A 1 86 ? 7.429 1.734 -5.306 1.00 84.12 86 PHE A O 1
ATOM 707 N N . GLN A 1 87 ? 6.516 3.767 -5.396 1.00 82.25 87 GLN A N 1
ATOM 708 C CA . GLN A 1 87 ? 7.525 4.363 -6.272 1.00 82.25 87 GLN A CA 1
ATOM 709 C C . GLN A 1 87 ? 8.929 4.233 -5.683 1.00 82.25 87 GLN A C 1
ATOM 711 O O . GLN A 1 87 ? 9.866 3.860 -6.376 1.00 82.25 87 GLN A O 1
ATOM 716 N N . LYS A 1 88 ? 9.094 4.464 -4.380 1.00 77.38 88 LYS A N 1
ATOM 717 C CA . LYS A 1 88 ? 10.400 4.347 -3.712 1.00 77.38 88 LYS A CA 1
ATOM 718 C C . LYS A 1 88 ? 10.985 2.931 -3.715 1.00 77.38 88 LYS A C 1
ATOM 720 O O . LYS A 1 88 ? 12.139 2.794 -4.125 1.00 77.38 88 LYS A O 1
ATOM 725 N N . PRO A 1 89 ? 10.257 1.881 -3.283 1.00 77.44 89 PRO A N 1
ATOM 726 C CA . PRO A 1 89 ? 10.796 0.523 -3.282 1.00 77.44 89 PRO A CA 1
ATOM 727 C C . PRO A 1 89 ? 11.063 -0.044 -4.683 1.00 77.44 89 PRO A C 1
ATOM 729 O O . PRO A 1 89 ? 11.654 -1.119 -4.773 1.00 77.44 89 PRO A O 1
ATOM 732 N N . HIS A 1 90 ? 10.657 0.641 -5.758 1.00 86.88 90 HIS A N 1
ATOM 733 C CA . HIS A 1 90 ? 10.866 0.180 -7.128 1.00 86.88 90 HIS A CA 1
ATOM 734 C C . HIS A 1 90 ? 11.766 1.086 -7.980 1.00 86.88 90 HIS A C 1
ATOM 736 O O . HIS A 1 90 ? 12.719 0.588 -8.576 1.00 86.88 90 HIS A O 1
ATOM 742 N N . ASP A 1 91 ? 11.482 2.389 -8.028 1.00 85.00 91 ASP A N 1
ATOM 743 C CA . ASP A 1 91 ? 12.129 3.363 -8.920 1.00 85.00 91 ASP A CA 1
ATOM 744 C C . ASP A 1 91 ? 13.369 4.024 -8.305 1.00 85.00 91 ASP A C 1
ATOM 746 O O . ASP A 1 91 ? 14.087 4.755 -8.987 1.00 85.00 91 ASP A O 1
ATOM 750 N N . SER A 1 92 ? 13.650 3.786 -7.019 1.00 82.00 92 SER A N 1
ATOM 751 C CA . SER A 1 92 ? 14.895 4.264 -6.419 1.00 82.00 92 SER A CA 1
ATOM 752 C C . SER A 1 92 ? 16.100 3.631 -7.129 1.00 82.00 92 SER A C 1
ATOM 754 O O . SER A 1 92 ? 16.129 2.404 -7.279 1.00 82.00 92 SER A O 1
ATOM 756 N N . PRO A 1 93 ? 17.151 4.404 -7.468 1.00 76.19 93 PRO A N 1
ATOM 757 C CA . PRO A 1 93 ? 18.390 3.853 -8.021 1.00 76.19 93 PRO A CA 1
ATOM 758 C C . PRO A 1 93 ? 18.980 2.720 -7.164 1.00 76.19 93 PRO A C 1
ATOM 760 O O . PRO A 1 93 ? 19.575 1.779 -7.684 1.00 76.19 93 PRO A O 1
ATOM 763 N N . LEU A 1 94 ? 18.762 2.771 -5.844 1.00 79.00 94 LEU A N 1
ATOM 764 C CA . LEU A 1 94 ? 19.212 1.746 -4.899 1.00 79.00 94 LEU A CA 1
ATOM 765 C C . LEU A 1 94 ? 18.347 0.477 -4.917 1.00 79.00 94 LEU A C 1
ATOM 767 O O . LEU A 1 94 ? 18.836 -0.601 -4.580 1.00 79.00 94 LEU A O 1
ATOM 771 N N . ALA A 1 95 ? 17.073 0.583 -5.307 1.00 79.00 95 ALA A N 1
ATOM 772 C CA . ALA A 1 95 ? 16.141 -0.542 -5.336 1.00 79.00 95 ALA A CA 1
ATOM 773 C C . ALA A 1 95 ? 16.439 -1.525 -6.476 1.00 79.00 95 ALA A C 1
ATOM 775 O O . ALA A 1 95 ? 16.093 -2.704 -6.371 1.00 79.00 95 ALA A O 1
ATOM 776 N N . ARG A 1 96 ? 17.123 -1.064 -7.537 1.00 83.44 96 ARG A N 1
ATOM 777 C CA . ARG A 1 96 ? 17.526 -1.884 -8.692 1.00 83.44 96 ARG A CA 1
ATOM 778 C C . ARG A 1 96 ? 16.334 -2.571 -9.369 1.00 83.44 96 ARG A C 1
ATOM 780 O O . ARG A 1 96 ? 16.430 -3.740 -9.737 1.00 83.44 96 ARG A O 1
ATOM 787 N N . HIS A 1 97 ? 15.216 -1.850 -9.494 1.00 86.75 97 HIS A N 1
ATOM 788 C CA . HIS A 1 97 ? 14.029 -2.272 -10.245 1.00 86.75 97 HIS A CA 1
ATOM 789 C C . HIS A 1 97 ? 13.619 -3.737 -9.982 1.00 86.75 97 HIS A C 1
ATOM 791 O O . HIS A 1 97 ? 13.680 -4.595 -10.870 1.00 86.75 97 HIS A O 1
ATOM 797 N N . PRO A 1 98 ? 13.247 -4.066 -8.731 1.00 85.44 98 PRO A N 1
ATOM 798 C CA . PRO A 1 98 ? 12.923 -5.426 -8.348 1.00 85.44 98 PRO A CA 1
ATOM 799 C C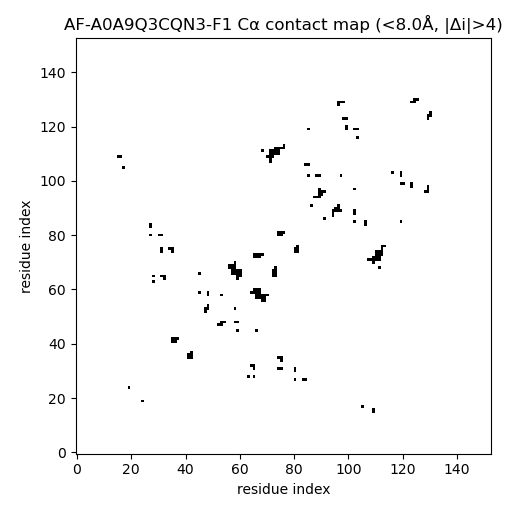 . PRO A 1 98 ? 11.696 -5.939 -9.112 1.00 85.44 98 PRO A C 1
ATOM 801 O O . PRO A 1 98 ? 10.723 -5.226 -9.347 1.00 85.44 98 PRO A O 1
ATOM 804 N N . GLY A 1 99 ? 11.723 -7.225 -9.470 1.00 86.88 99 GLY A N 1
ATOM 805 C CA . GLY A 1 99 ? 10.566 -7.888 -10.071 1.00 86.88 99 GLY A CA 1
ATOM 806 C C . GLY A 1 99 ? 9.362 -7.947 -9.120 1.00 86.88 99 GLY A C 1
ATOM 807 O O . GLY A 1 99 ? 9.505 -7.838 -7.904 1.00 86.88 99 GLY A O 1
ATOM 808 N N . GLN A 1 100 ? 8.179 -8.216 -9.679 1.00 89.88 100 GLN A N 1
ATOM 809 C CA . GLN A 1 100 ? 6.871 -8.121 -9.008 1.00 89.88 100 GLN A CA 1
ATOM 810 C C . GLN A 1 100 ? 6.844 -8.694 -7.582 1.00 89.88 100 GLN A C 1
ATOM 812 O O . GLN A 1 100 ? 6.416 -8.014 -6.656 1.00 89.88 100 GLN A O 1
ATOM 817 N N . GLY A 1 101 ? 7.323 -9.927 -7.377 1.00 87.19 101 GLY A N 1
ATOM 818 C CA . GLY A 1 101 ? 7.296 -10.572 -6.058 1.00 87.19 101 GLY A CA 1
ATOM 819 C C . GLY A 1 101 ? 8.200 -9.900 -5.019 1.00 87.19 101 GLY A C 1
ATOM 820 O O . GLY A 1 101 ? 7.817 -9.783 -3.855 1.00 87.19 101 GLY A O 1
ATOM 821 N N . LYS A 1 102 ? 9.376 -9.417 -5.442 1.00 87.06 102 LYS A N 1
ATOM 822 C CA . LYS A 1 102 ? 10.327 -8.715 -4.566 1.00 87.06 102 LYS A CA 1
ATOM 823 C C . LYS A 1 102 ? 9.801 -7.341 -4.153 1.00 87.06 102 LYS A C 1
ATOM 825 O O . LYS A 1 102 ? 10.066 -6.921 -3.034 1.00 87.06 102 LYS A O 1
ATOM 830 N N . THR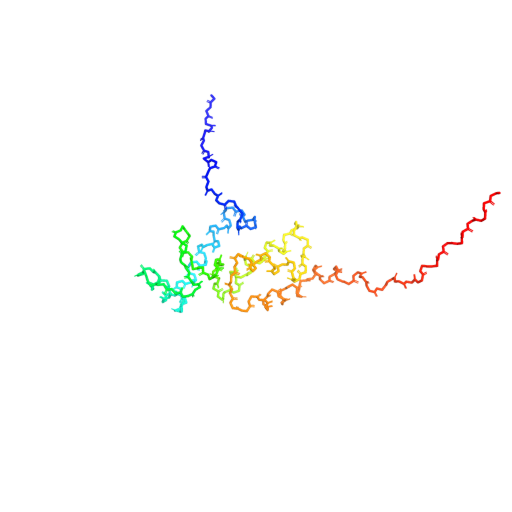 A 1 103 ? 9.013 -6.698 -5.011 1.00 87.81 103 THR A N 1
ATOM 831 C CA . THR A 1 103 ? 8.357 -5.417 -4.716 1.00 87.81 103 THR A CA 1
ATOM 832 C C . THR A 1 103 ? 7.099 -5.598 -3.871 1.00 87.81 103 THR A C 1
ATOM 834 O O . THR A 1 103 ? 6.872 -4.858 -2.922 1.00 87.81 103 THR A O 1
ATOM 837 N N . LEU A 1 104 ? 6.292 -6.621 -4.163 1.00 89.75 104 LEU A N 1
ATOM 838 C CA . LEU A 1 104 ? 5.015 -6.859 -3.489 1.00 89.75 104 LEU A CA 1
ATOM 839 C C . LEU A 1 104 ? 5.185 -7.231 -2.012 1.00 89.75 104 LEU A C 1
ATOM 841 O O . LEU A 1 104 ? 4.389 -6.806 -1.181 1.00 89.75 104 LEU A O 1
ATOM 845 N N . LYS A 1 105 ? 6.201 -8.037 -1.686 1.00 88.12 105 LYS A N 1
ATOM 846 C CA . LYS A 1 105 ? 6.416 -8.578 -0.337 1.00 88.12 105 LYS A CA 1
ATOM 847 C C . LYS A 1 105 ? 6.579 -7.500 0.751 1.00 88.12 105 LYS A C 1
ATOM 849 O O . LYS A 1 105 ? 5.848 -7.592 1.734 1.00 88.12 105 LYS A O 1
ATOM 854 N N . PRO A 1 106 ? 7.489 -6.511 0.630 1.00 86.06 106 PRO A N 1
ATOM 855 C CA . PRO A 1 106 ? 7.629 -5.468 1.644 1.00 86.06 106 PRO A CA 1
ATOM 856 C C . PRO A 1 106 ? 6.391 -4.573 1.709 1.00 86.06 106 PRO A C 1
ATOM 858 O O . PRO A 1 106 ? 5.911 -4.294 2.797 1.00 86.06 106 PRO A O 1
ATOM 861 N N . ILE A 1 107 ? 5.800 -4.207 0.568 1.00 88.94 107 ILE A N 1
ATOM 862 C CA . ILE A 1 107 ? 4.628 -3.325 0.577 1.00 88.94 107 ILE A CA 1
ATOM 863 C C . ILE A 1 107 ? 3.440 -4.022 1.253 1.00 88.94 107 ILE A C 1
ATOM 865 O O . ILE A 1 107 ? 2.773 -3.412 2.078 1.00 88.94 107 ILE A O 1
ATOM 869 N N . LYS A 1 108 ? 3.207 -5.316 0.979 1.00 89.88 108 LYS A N 1
ATOM 870 C CA . LYS A 1 108 ? 2.141 -6.101 1.633 1.00 89.88 108 LYS A CA 1
ATOM 871 C C . LYS A 1 108 ? 2.349 -6.285 3.129 1.00 89.88 108 LYS A C 1
ATOM 873 O O . LYS A 1 108 ? 1.413 -6.686 3.803 1.00 89.88 108 LYS A O 1
ATOM 878 N N . LYS A 1 109 ? 3.565 -6.097 3.642 1.00 88.56 109 LYS A N 1
ATOM 879 C CA . LYS A 1 109 ? 3.824 -6.188 5.079 1.00 88.56 109 LYS A CA 1
ATOM 880 C C . LYS A 1 109 ? 3.269 -4.965 5.809 1.00 88.56 109 LYS A C 1
ATOM 882 O O . LYS A 1 109 ? 2.754 -5.116 6.910 1.00 88.56 109 LYS A O 1
ATOM 887 N N . ASP A 1 110 ? 3.354 -3.801 5.171 1.00 86.56 110 ASP A N 1
ATOM 888 C CA . ASP A 1 110 ? 3.126 -2.514 5.828 1.00 86.56 110 ASP A CA 1
ATOM 889 C C . ASP A 1 110 ? 1.811 -1.852 5.373 1.00 86.56 110 ASP A C 1
ATOM 891 O O . ASP A 1 110 ? 1.234 -1.063 6.119 1.00 86.56 110 ASP A O 1
ATOM 895 N N . PHE A 1 111 ? 1.299 -2.199 4.185 1.00 90.62 111 PHE A N 1
ATOM 896 C CA . PHE A 1 111 ? 0.126 -1.578 3.569 1.00 90.62 111 PHE A CA 1
ATOM 897 C C . PHE A 1 111 ? -0.882 -2.580 3.011 1.00 90.62 111 PHE A C 1
ATOM 899 O O . PHE A 1 111 ? -0.528 -3.654 2.518 1.00 90.62 111 PHE A O 1
ATOM 906 N N . HIS A 1 112 ? -2.144 -2.151 2.999 1.00 90.81 112 HIS A N 1
ATOM 907 C CA . HIS A 1 112 ? -3.267 -2.887 2.441 1.00 90.81 112 HIS A CA 1
ATOM 908 C C . HIS A 1 112 ? -4.187 -1.981 1.616 1.00 90.81 112 HIS A C 1
ATOM 910 O O . HIS A 1 112 ? -4.604 -0.926 2.086 1.00 90.81 112 HIS A O 1
ATOM 916 N N . TRP A 1 113 ? -4.559 -2.414 0.410 1.00 92.00 113 TRP A N 1
ATOM 917 C CA . TRP A 1 113 ? -5.665 -1.833 -0.357 1.00 92.00 113 TRP A CA 1
ATOM 918 C C . TRP A 1 113 ? -6.249 -2.841 -1.348 1.00 92.00 113 TRP A C 1
ATOM 920 O O . TRP A 1 113 ? -5.607 -3.833 -1.719 1.00 92.00 113 TRP A O 1
ATOM 930 N N . SER A 1 114 ? -7.476 -2.581 -1.801 1.00 90.31 114 SER A N 1
ATOM 931 C CA . SER A 1 114 ? -8.131 -3.434 -2.792 1.00 90.31 114 SER A CA 1
ATOM 932 C C . SER A 1 114 ? -7.437 -3.303 -4.149 1.00 90.31 114 SER A C 1
ATOM 934 O O . SER A 1 114 ? -7.134 -2.205 -4.602 1.00 90.31 114 SER A O 1
ATOM 936 N N . GLY A 1 115 ? -7.147 -4.426 -4.807 1.00 91.19 115 GLY A N 1
ATOM 937 C CA . GLY A 1 115 ? -6.454 -4.421 -6.101 1.00 91.19 115 GLY A CA 1
ATOM 938 C C . GLY A 1 115 ? -4.935 -4.206 -6.034 1.00 91.19 115 GLY A C 1
ATOM 939 O O . GLY A 1 115 ? -4.284 -4.214 -7.076 1.00 91.19 115 GLY A O 1
ATOM 940 N N . MET A 1 116 ? -4.333 -4.120 -4.842 1.00 91.56 116 MET A N 1
ATOM 941 C CA . MET A 1 116 ? -2.885 -3.931 -4.642 1.00 91.56 116 MET A CA 1
ATOM 942 C C . MET A 1 116 ? -1.993 -4.830 -5.494 1.00 91.56 116 MET A C 1
ATOM 944 O O . MET A 1 116 ? -1.025 -4.381 -6.105 1.00 91.56 116 MET A O 1
ATOM 948 N N . THR A 1 117 ? -2.304 -6.125 -5.522 1.00 92.25 117 THR A N 1
ATOM 949 C CA . THR A 1 117 ? -1.484 -7.090 -6.263 1.00 92.25 117 THR A CA 1
ATOM 950 C C . THR A 1 117 ? -1.544 -6.818 -7.764 1.00 92.25 117 THR A C 1
ATOM 952 O O . THR A 1 117 ? -0.522 -6.940 -8.431 1.00 92.25 117 THR A O 1
ATOM 955 N N . GLN A 1 118 ? -2.716 -6.445 -8.280 1.00 93.06 118 GLN A N 1
ATOM 956 C CA . GLN A 1 118 ? -2.908 -6.155 -9.696 1.00 93.06 118 GLN A CA 1
ATOM 957 C C . GLN A 1 118 ? -2.201 -4.852 -10.079 1.00 93.06 118 GLN A C 1
ATOM 959 O O . GLN A 1 118 ? -1.358 -4.870 -10.968 1.00 93.06 118 GLN A O 1
ATOM 964 N N . PHE A 1 119 ? -2.409 -3.782 -9.304 1.00 91.81 119 PHE A N 1
ATOM 965 C CA . PHE A 1 119 ? -1.723 -2.499 -9.483 1.00 91.81 119 PHE A CA 1
ATOM 966 C C . PHE A 1 119 ? -0.196 -2.659 -9.571 1.00 91.81 119 PHE A C 1
ATOM 968 O O . PHE A 1 119 ? 0.442 -2.182 -10.508 1.00 91.81 119 PHE A O 1
ATOM 975 N N . ILE A 1 120 ? 0.397 -3.394 -8.623 1.00 90.88 120 ILE A N 1
ATOM 976 C CA . ILE A 1 120 ? 1.849 -3.625 -8.583 1.00 90.88 120 ILE A CA 1
ATOM 977 C C . ILE A 1 120 ? 2.317 -4.457 -9.782 1.00 90.88 120 ILE A C 1
ATOM 979 O O . ILE A 1 120 ? 3.373 -4.179 -10.353 1.00 90.88 120 ILE A O 1
ATOM 983 N N . LYS A 1 121 ? 1.556 -5.485 -10.176 1.00 91.50 121 LYS A N 1
ATOM 984 C CA . LYS A 1 121 ? 1.883 -6.302 -11.352 1.00 91.50 121 LYS A CA 1
ATOM 985 C C . LYS A 1 121 ? 1.881 -5.469 -12.626 1.00 91.50 121 LYS A C 1
ATOM 987 O O . LYS A 1 121 ? 2.837 -5.582 -13.396 1.00 91.50 121 LYS A O 1
ATOM 992 N N . ASP A 1 122 ? 0.860 -4.645 -12.823 1.00 91.62 122 ASP A N 1
ATOM 993 C CA . ASP A 1 122 ? 0.700 -3.822 -14.021 1.00 91.62 122 ASP A CA 1
ATOM 994 C C . ASP A 1 122 ? 1.817 -2.782 -14.113 1.00 91.62 122 ASP A C 1
ATOM 996 O O . ASP A 1 122 ? 2.509 -2.707 -15.131 1.00 91.62 122 ASP A O 1
ATOM 1000 N N . TYR A 1 123 ? 2.107 -2.089 -13.007 1.00 90.94 123 TYR A N 1
ATOM 1001 C CA . TYR A 1 123 ? 3.190 -1.109 -12.964 1.00 90.94 123 TYR A CA 1
ATOM 1002 C C . TYR A 1 123 ? 4.546 -1.737 -13.299 1.00 90.94 123 TYR A C 1
ATOM 1004 O O . TYR A 1 123 ? 5.232 -1.301 -14.225 1.00 90.94 123 TYR A O 1
ATOM 1012 N N . VAL A 1 124 ? 4.934 -2.806 -12.596 1.00 90.06 124 VAL A N 1
ATOM 1013 C CA . VAL A 1 124 ? 6.236 -3.461 -12.813 1.00 90.06 124 VAL A CA 1
ATOM 1014 C C . VAL A 1 124 ? 6.343 -4.043 -14.228 1.00 90.06 124 VAL A C 1
ATOM 1016 O O . VAL A 1 124 ? 7.442 -4.109 -14.781 1.00 90.06 124 VAL A O 1
ATOM 1019 N N . SER A 1 125 ? 5.227 -4.467 -14.828 1.00 89.44 125 SER A N 1
ATOM 1020 C CA . SER A 1 125 ? 5.200 -4.974 -16.209 1.00 89.44 125 SER A CA 1
ATOM 1021 C C . SER A 1 125 ? 5.372 -3.862 -17.243 1.00 89.44 125 SER A C 1
ATOM 1023 O O . SER A 1 125 ? 6.049 -4.080 -18.243 1.00 89.44 125 SER A O 1
ATOM 1025 N N . SER A 1 126 ? 4.834 -2.668 -16.976 1.00 89.94 126 SER A N 1
ATOM 1026 C CA . SER A 1 126 ? 5.039 -1.471 -17.806 1.00 89.94 126 SER A CA 1
ATOM 1027 C C . SER A 1 126 ? 6.413 -0.806 -17.630 1.00 89.94 126 SER A C 1
ATOM 1029 O O . SER A 1 126 ? 6.781 0.068 -18.412 1.00 89.94 126 SER A O 1
ATOM 1031 N N . CYS A 1 127 ? 7.205 -1.210 -16.631 1.00 90.19 127 CYS A N 1
ATOM 1032 C CA . CYS A 1 127 ? 8.505 -0.598 -16.379 1.00 90.19 127 CYS A CA 1
ATOM 1033 C C . CYS A 1 127 ? 9.537 -0.994 -17.447 1.00 90.19 127 CYS A C 1
ATOM 1035 O O . CYS A 1 127 ? 9.982 -2.145 -17.521 1.00 90.19 127 CYS A O 1
ATOM 1037 N N . GLN A 1 128 ? 9.993 -0.005 -18.221 1.00 87.44 128 GLN A N 1
ATOM 1038 C CA . GLN A 1 128 ? 11.010 -0.191 -19.258 1.00 87.44 128 GLN A CA 1
ATOM 1039 C C . GLN A 1 128 ? 12.322 -0.751 -18.692 1.00 87.44 128 GLN A C 1
ATOM 1041 O O . GLN A 1 128 ? 12.887 -1.673 -19.277 1.00 87.44 128 GLN A O 1
ATOM 1046 N N . GLN A 1 129 ? 12.775 -0.261 -17.531 1.00 85.69 129 GLN A N 1
ATOM 1047 C CA . GLN A 1 129 ? 13.996 -0.755 -16.887 1.00 85.69 129 GLN A CA 1
ATOM 1048 C C . GLN A 1 129 ? 13.853 -2.223 -16.467 1.00 85.69 129 GLN A C 1
ATOM 1050 O O . GLN A 1 129 ? 14.744 -3.026 -16.713 1.00 85.69 129 GLN A O 1
ATOM 1055 N N . CYS A 1 130 ? 12.715 -2.631 -15.905 1.00 85.44 130 CYS A N 1
ATOM 1056 C CA . CYS A 1 130 ? 12.461 -4.044 -15.608 1.00 85.44 130 CYS A CA 1
ATOM 1057 C C . CYS A 1 130 ? 12.443 -4.909 -16.877 1.00 85.44 130 CYS A C 1
ATOM 1059 O O . CYS A 1 130 ? 12.931 -6.040 -16.860 1.00 85.44 130 CYS A O 1
ATOM 1061 N N . SER A 1 131 ? 11.869 -4.397 -17.969 1.00 80.69 131 SER A N 1
ATOM 1062 C CA . SER A 1 131 ? 11.777 -5.113 -19.244 1.00 80.69 131 SER A CA 1
ATOM 1063 C C . SER A 1 131 ? 13.155 -5.355 -19.868 1.00 80.69 131 SER A C 1
ATOM 1065 O O . SER A 1 131 ? 13.468 -6.484 -20.250 1.00 80.69 131 SER A O 1
ATOM 1067 N N . THR A 1 132 ? 14.032 -4.348 -19.906 1.00 78.06 132 THR A N 1
ATOM 1068 C CA . THR A 1 132 ? 15.375 -4.493 -20.496 1.00 78.06 132 THR A CA 1
ATOM 1069 C C . THR A 1 132 ? 16.223 -5.537 -19.768 1.00 78.06 132 THR A C 1
ATOM 1071 O O . THR A 1 132 ? 16.852 -6.363 -20.424 1.00 78.06 132 THR A O 1
ATOM 1074 N N . HIS A 1 133 ? 16.177 -5.588 -18.433 1.00 69.00 133 HIS A N 1
ATOM 1075 C CA . HIS A 1 133 ? 16.926 -6.579 -17.649 1.00 69.00 133 HIS A CA 1
ATOM 1076 C C . HIS A 1 133 ? 16.393 -8.013 -17.802 1.00 69.00 133 HIS A C 1
ATOM 1078 O O . HIS A 1 133 ? 17.170 -8.967 -17.747 1.00 69.00 133 HIS A O 1
ATOM 1084 N N . LYS A 1 134 ? 15.085 -8.197 -18.028 1.00 66.94 134 LYS A N 1
ATOM 1085 C CA . LYS A 1 134 ? 14.493 -9.528 -18.271 1.00 66.94 134 LYS A CA 1
ATOM 1086 C C . LYS A 1 134 ? 14.921 -10.129 -19.614 1.00 66.94 134 LYS A C 1
ATOM 1088 O O . LYS A 1 134 ? 15.046 -11.345 -19.720 1.00 66.94 134 LYS A O 1
ATOM 1093 N N . ASN A 1 135 ? 15.182 -9.290 -20.616 1.00 57.59 135 ASN A N 1
ATOM 1094 C CA . ASN A 1 135 ? 15.527 -9.722 -21.975 1.00 57.59 135 ASN A CA 1
ATOM 1095 C C . ASN A 1 135 ? 16.973 -10.235 -22.135 1.00 57.59 135 ASN A C 1
ATOM 1097 O O . ASN A 1 135 ? 17.323 -10.756 -23.191 1.00 57.59 135 ASN A O 1
ATOM 1101 N N . ILE A 1 136 ? 17.817 -10.146 -21.101 1.00 57.03 136 ILE A N 1
ATOM 1102 C CA . ILE A 1 136 ? 19.244 -10.504 -21.205 1.00 57.03 136 ILE A CA 1
ATOM 1103 C C . ILE A 1 136 ? 19.480 -12.030 -21.142 1.00 57.03 136 ILE A C 1
ATOM 1105 O O . ILE A 1 136 ? 20.531 -12.508 -21.563 1.00 57.03 136 ILE A O 1
ATOM 1109 N N . HIS A 1 137 ? 18.508 -12.835 -20.697 1.00 55.66 137 HIS A N 1
ATOM 1110 C CA . HIS A 1 137 ? 18.772 -14.236 -20.333 1.00 55.66 137 HIS A CA 1
ATOM 1111 C C . HIS A 1 137 ? 18.367 -15.327 -21.335 1.00 55.66 137 HIS A C 1
ATOM 1113 O O . HIS A 1 137 ? 18.631 -16.491 -21.046 1.00 55.66 137 HIS A O 1
ATOM 1119 N N . HIS A 1 138 ? 17.798 -15.017 -22.507 1.00 55.69 138 HIS A N 1
ATOM 1120 C CA . HIS A 1 138 ? 17.218 -16.075 -23.354 1.00 55.69 138 HIS A CA 1
ATOM 1121 C C . HIS A 1 138 ? 17.859 -16.371 -24.710 1.00 55.69 138 HIS A C 1
ATOM 1123 O O . HIS A 1 138 ? 17.348 -17.246 -25.403 1.00 55.69 138 HIS A O 1
ATOM 1129 N N . ASN A 1 139 ? 18.989 -15.765 -25.101 1.00 55.41 139 ASN A N 1
ATOM 1130 C CA . ASN A 1 139 ? 19.610 -16.199 -26.359 1.00 55.41 139 ASN A CA 1
ATOM 1131 C C . ASN A 1 139 ? 21.121 -15.971 -26.498 1.00 55.41 139 ASN A C 1
ATOM 1133 O O . ASN A 1 139 ? 21.545 -15.243 -27.388 1.00 55.41 139 ASN A O 1
ATOM 1137 N N . ARG A 1 140 ? 21.945 -16.623 -25.663 1.00 53.94 140 ARG A N 1
ATOM 1138 C CA . ARG A 1 140 ? 23.332 -17.004 -26.025 1.00 53.94 140 ARG A CA 1
ATOM 1139 C C . ARG A 1 140 ? 23.838 -18.238 -25.257 1.00 53.94 140 ARG A C 1
ATOM 1141 O O . ARG A 1 140 ? 24.984 -18.278 -24.831 1.00 53.94 140 ARG A O 1
ATOM 1148 N N . PHE A 1 141 ? 23.044 -19.305 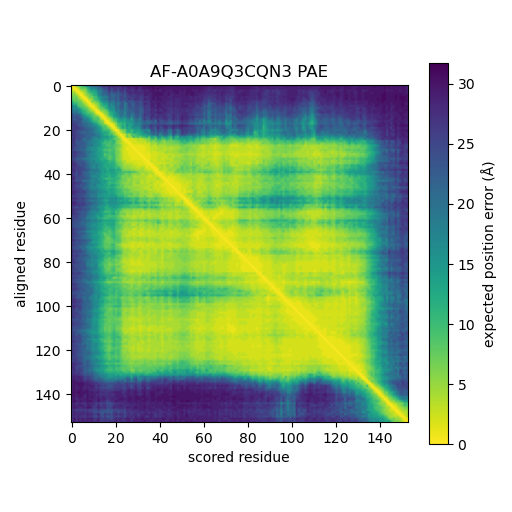-25.178 1.00 56.19 141 PHE A N 1
ATOM 1149 C CA . PHE A 1 141 ? 23.633 -20.649 -25.084 1.00 56.19 141 PHE A CA 1
ATOM 1150 C C . PHE A 1 141 ? 23.953 -21.141 -26.499 1.00 56.19 141 PHE A C 1
ATOM 1152 O O . PHE A 1 141 ? 23.390 -22.114 -26.991 1.00 56.19 141 PHE A O 1
ATOM 1159 N N . ARG A 1 142 ? 24.854 -20.436 -27.194 1.00 55.84 142 ARG A N 1
ATOM 1160 C CA . ARG A 1 142 ? 25.574 -21.061 -28.306 1.00 55.84 142 ARG A CA 1
ATOM 1161 C C . ARG A 1 142 ? 26.577 -21.991 -27.638 1.00 55.84 142 ARG A C 1
ATOM 1163 O O . ARG A 1 142 ? 27.408 -21.500 -26.885 1.00 55.84 142 ARG A O 1
ATOM 1170 N N . LEU A 1 143 ? 26.413 -23.295 -27.863 1.00 63.47 143 LEU A N 1
ATOM 1171 C CA . LEU A 1 143 ? 27.302 -24.402 -27.491 1.00 63.47 143 LEU A CA 1
ATOM 1172 C C . LEU A 1 143 ? 28.656 -23.927 -26.937 1.00 63.47 143 LEU A C 1
ATOM 1174 O O . LEU A 1 143 ? 29.582 -23.664 -27.706 1.00 63.47 143 LEU A O 1
ATOM 1178 N N . LEU A 1 144 ? 28.775 -23.825 -25.611 1.00 64.19 144 LEU A N 1
ATOM 1179 C CA . LEU A 1 144 ? 30.086 -23.788 -24.976 1.00 64.19 144 LEU A CA 1
ATOM 1180 C C . LEU A 1 144 ? 30.697 -25.165 -25.228 1.00 64.19 144 LEU A C 1
ATOM 1182 O O . LEU A 1 144 ? 30.400 -26.123 -24.517 1.00 64.19 144 LEU A O 1
ATOM 1186 N N . LYS A 1 145 ? 31.481 -25.294 -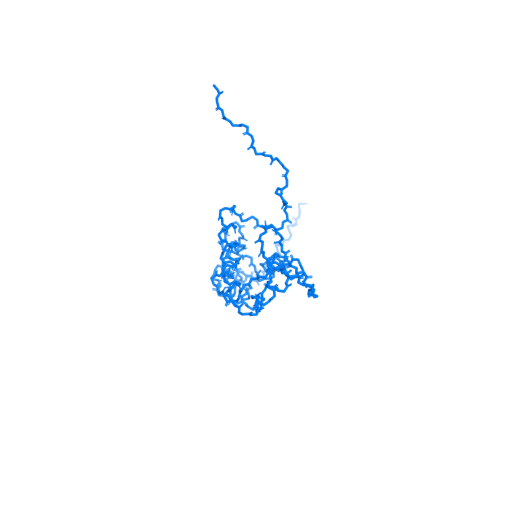26.301 1.00 69.88 145 LYS A N 1
ATOM 1187 C CA . LYS A 1 145 ? 32.326 -26.470 -26.479 1.00 69.88 145 LYS A CA 1
ATOM 1188 C C . LYS A 1 145 ? 33.336 -26.451 -25.326 1.00 69.88 145 LYS A C 1
ATOM 1190 O O . LYS A 1 145 ? 34.017 -25.435 -25.178 1.00 69.88 145 LYS A O 1
ATOM 1195 N N . PRO A 1 146 ? 33.428 -27.506 -24.502 1.00 75.88 146 PRO A N 1
ATOM 1196 C CA . PRO A 1 146 ? 34.506 -27.597 -23.529 1.00 75.88 146 PRO A CA 1
ATOM 1197 C C . PRO A 1 146 ? 35.850 -27.497 -24.263 1.00 75.88 146 PRO A C 1
ATOM 1199 O O . PRO A 1 146 ? 36.011 -28.057 -25.350 1.00 75.88 146 PRO A O 1
ATOM 1202 N N . LEU A 1 147 ? 36.790 -26.737 -23.694 1.00 77.56 147 LEU A N 1
ATOM 1203 C CA . LEU A 1 147 ? 38.157 -26.685 -24.207 1.00 77.56 147 LEU A CA 1
ATOM 1204 C C . LEU A 1 147 ? 38.756 -28.097 -24.122 1.00 77.56 147 LEU A C 1
ATOM 1206 O O . LEU A 1 147 ? 38.553 -28.765 -23.104 1.00 77.56 147 LEU A O 1
ATOM 1210 N N . PRO A 1 148 ? 39.466 -28.573 -25.160 1.00 80.19 148 PRO A N 1
ATOM 1211 C CA . PRO A 1 148 ? 40.173 -29.840 -25.063 1.00 80.19 148 PRO A CA 1
ATOM 1212 C C . PRO A 1 148 ? 41.176 -29.760 -23.907 1.00 80.19 148 PRO A C 1
ATOM 1214 O O . PRO A 1 148 ? 41.901 -28.774 -23.769 1.00 80.19 148 PRO A O 1
ATOM 1217 N N . ILE A 1 149 ? 41.178 -30.787 -23.060 1.00 77.44 149 ILE A N 1
ATOM 1218 C CA . ILE A 1 149 ? 42.117 -30.902 -21.943 1.00 77.44 149 ILE A CA 1
ATOM 1219 C C . ILE A 1 149 ? 43.523 -31.032 -22.552 1.00 77.44 149 ILE A C 1
ATOM 1221 O O . ILE A 1 149 ? 43.715 -31.903 -23.403 1.00 77.44 149 ILE A O 1
ATOM 1225 N N . PRO A 1 150 ? 44.500 -30.187 -22.176 1.00 76.81 150 PRO A N 1
ATOM 1226 C CA . PRO A 1 150 ? 45.871 -30.365 -22.626 1.00 76.81 150 PRO A CA 1
ATOM 1227 C C . PRO A 1 150 ? 46.410 -31.683 -22.072 1.00 76.81 150 PRO A C 1
ATOM 1229 O O . PRO A 1 150 ? 46.319 -31.931 -20.869 1.00 76.81 150 PRO A O 1
ATOM 1232 N N . ASN A 1 151 ? 46.997 -32.510 -22.933 1.00 75.38 151 ASN A N 1
ATOM 1233 C CA . ASN A 1 151 ? 47.822 -33.612 -22.459 1.00 75.38 151 ASN A CA 1
ATOM 1234 C C . ASN A 1 151 ? 49.061 -32.989 -21.805 1.00 75.38 151 ASN A C 1
ATOM 1236 O O . ASN A 1 151 ? 49.776 -32.219 -22.449 1.00 75.38 151 ASN A O 1
ATOM 1240 N N . GLY A 1 152 ? 49.236 -33.245 -20.508 1.00 76.88 152 GLY A N 1
ATOM 1241 C CA . GLY A 1 152 ? 50.408 -32.801 -19.756 1.00 76.88 152 GLY A CA 1
ATOM 1242 C C . GLY A 1 152 ? 51.710 -33.417 -20.295 1.00 76.88 152 GLY A C 1
ATOM 1243 O O . GLY A 1 152 ? 51.639 -34.346 -21.103 1.00 76.88 152 GLY A O 1
ATOM 1244 N N . PRO A 1 153 ? 52.874 -32.878 -19.885 1.00 64.94 153 PRO A N 1
ATOM 1245 C CA . PRO A 1 153 ? 54.185 -33.404 -20.264 1.00 64.94 153 PRO A CA 1
ATOM 1246 C C . PRO A 1 153 ? 54.451 -34.806 -19.703 1.00 64.94 153 PRO A C 1
ATOM 1248 O O . PRO A 1 153 ? 53.915 -35.125 -18.615 1.00 64.94 153 PRO A O 1
#

Radius of gyration: 23.24 Å; Cα contacts (8 Å, |Δi|>4): 114; chains: 1; bounding box: 72×60×51 Å

Sequence (153 aa):
MNHQQIIKKDEIKASKFFVVNVDSFSNLVNSIQKELWRYSNYRSILQDLGKGKSFQDYSLDSSSQLILFKDQVVSPNDPKIQLSIFQKPHDSPLARHPGQGKTLKPIKKDFHWSGMTQFIKDYVSSCQQCSTHKNIHHNRFRLLKPLPIPNGP

Foldseek 3Di:
DDDDDDDPPDDPPPPQADDDDPVLVLVLLVVQVVVLCVDPVSVVVLVCQVVVHDDVQWHADPPSRFIGGVQAGEGDPDPVSLCSLQCCCAVPPVNQRDPLVSSLVSNVRHHDDPCSSVSSNVVSVPDPSNVVVVVPPDDPPPPPDPDPDDDDD

pLDDT: mean 75.47, std 17.93, range [29.8, 93.06]

Secondary structure (DSSP, 8-state):
---------S----SSSSS--HHHHHHHHHHHHHHHTTSHHHHHHHHHHHTT--BTTEEE-TTT--EEETTEEEPPS-HHHHHHHHHHHHHSTTT----HHHHHHHHHHHEE-TTHHHHHHHHHHH-HHHHHHHGGGSS-----PPPPPPPP-

Organism: NCBI:txid1389203

Solvent-accessible surface area (backbone atoms only — not comparable to full-atom values): 9646 Å² total; per-residue (Å²): 141,78,90,81,87,87,79,80,93,73,78,79,78,79,88,69,68,90,82,59,60,67,76,61,43,55,55,48,53,53,51,43,50,60,50,35,64,68,39,70,76,50,37,54,50,52,55,39,47,74,72,69,49,84,51,90,62,47,48,72,39,86,89,76,69,40,52,23,47,78,81,9,42,56,47,58,98,43,71,68,61,50,42,64,69,47,44,57,65,30,72,32,84,88,43,65,46,47,56,53,68,72,44,47,54,64,49,61,59,40,37,40,53,87,62,48,71,56,55,49,44,53,51,50,67,70,30,65,71,42,48,61,66,64,67,73,78,79,82,78,88,67,79,82,71,77,76,80,78,78,82,76,135

Mean predicted aligned error: 12.71 Å